Protein AF-A0A966NMR3-F1 (afdb_monomer)

Structure (mmCIF, N/CA/C/O backbone):
data_AF-A0A966NMR3-F1
#
_entry.id   AF-A0A966NMR3-F1
#
loop_
_atom_site.group_PDB
_atom_site.id
_atom_site.type_symbol
_atom_site.label_atom_id
_atom_site.label_alt_id
_atom_site.label_comp_id
_atom_site.label_asym_id
_atom_site.label_entity_id
_atom_site.label_seq_id
_atom_site.pdbx_PDB_ins_code
_atom_site.Cartn_x
_atom_site.Cartn_y
_atom_site.Cartn_z
_atom_site.occupancy
_atom_site.B_iso_or_equiv
_atom_site.auth_seq_id
_atom_site.auth_comp_id
_atom_site.auth_asym_id
_atom_site.auth_atom_id
_atom_site.pdbx_PDB_model_num
ATOM 1 N N . MET A 1 1 ? 8.867 18.885 6.274 1.00 71.88 1 MET A N 1
ATOM 2 C CA . MET A 1 1 ? 8.185 18.394 5.058 1.00 71.88 1 MET A CA 1
ATOM 3 C C . MET A 1 1 ? 6.773 18.935 5.062 1.00 71.88 1 MET A C 1
ATOM 5 O O . MET A 1 1 ? 6.114 18.837 6.090 1.00 71.88 1 MET A O 1
ATOM 9 N N . GLN A 1 2 ? 6.338 19.541 3.961 1.00 86.50 2 GLN A N 1
ATOM 10 C CA . GLN A 1 2 ? 4.947 19.950 3.783 1.00 86.50 2 GLN A CA 1
ATOM 11 C C . GLN A 1 2 ? 4.188 18.772 3.166 1.00 86.50 2 GLN A C 1
ATOM 13 O O . GLN A 1 2 ? 4.630 18.236 2.155 1.00 86.50 2 GLN A O 1
ATOM 18 N N . LEU A 1 3 ? 3.098 18.344 3.803 1.00 93.31 3 LEU A N 1
ATOM 19 C CA . LEU A 1 3 ? 2.233 17.286 3.284 1.00 93.31 3 LEU A CA 1
ATOM 20 C C . LEU A 1 3 ? 1.139 17.9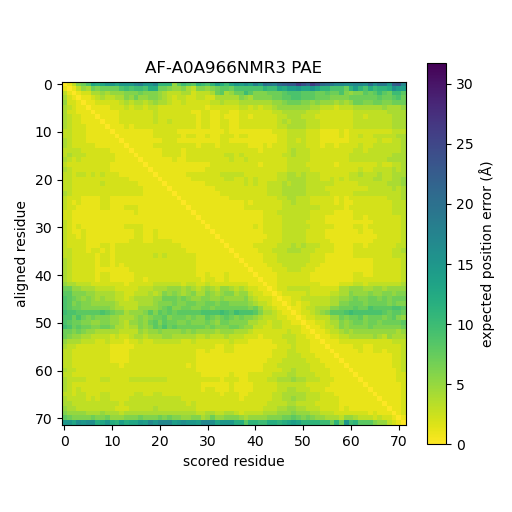19 2.434 1.00 93.31 3 LEU A C 1
ATOM 22 O O . LEU A 1 3 ? 0.507 18.887 2.864 1.00 93.31 3 LEU A O 1
ATOM 26 N N . THR A 1 4 ? 0.916 17.374 1.247 1.00 93.81 4 THR A N 1
ATOM 27 C CA . THR A 1 4 ? -0.140 17.827 0.343 1.00 93.81 4 THR A CA 1
ATOM 28 C C . THR A 1 4 ? -1.216 16.751 0.225 1.00 93.81 4 THR A C 1
ATOM 30 O O . THR A 1 4 ? -0.890 15.576 0.071 1.00 93.81 4 THR A O 1
ATOM 33 N N . PRO A 1 5 ? -2.511 17.097 0.309 1.00 93.62 5 PRO A N 1
ATOM 34 C CA . PRO A 1 5 ? -3.565 16.131 0.027 1.00 93.62 5 PRO A CA 1
ATOM 35 C C . PRO A 1 5 ? -3.423 15.563 -1.390 1.00 93.62 5 PRO A C 1
ATOM 37 O O . PRO A 1 5 ? -3.233 16.317 -2.346 1.00 93.62 5 PRO A O 1
ATOM 40 N N . VAL A 1 6 ? -3.525 14.241 -1.512 1.00 96.56 6 VAL A N 1
ATOM 41 C CA . VAL A 1 6 ? -3.584 13.517 -2.789 1.00 96.56 6 VAL A CA 1
ATOM 42 C C . VAL A 1 6 ? -5.015 13.016 -2.971 1.00 96.56 6 VAL A C 1
ATOM 44 O O . VAL A 1 6 ? -5.698 12.741 -1.991 1.00 96.56 6 VAL A O 1
ATOM 47 N N . ASN A 1 7 ? -5.504 12.902 -4.205 1.00 97.62 7 ASN A N 1
ATOM 48 C CA . ASN A 1 7 ? -6.796 12.262 -4.432 1.00 97.62 7 ASN A CA 1
ATOM 49 C C . ASN A 1 7 ? -6.683 10.757 -4.128 1.00 97.62 7 ASN A C 1
ATOM 51 O O . ASN A 1 7 ? -5.932 10.049 -4.793 1.00 97.62 7 ASN A O 1
ATOM 55 N N . VAL A 1 8 ? -7.437 10.260 -3.146 1.00 97.44 8 VAL A N 1
ATOM 56 C CA . VAL A 1 8 ? -7.372 8.858 -2.703 1.00 97.44 8 VAL A CA 1
ATOM 57 C C . VAL A 1 8 ? -7.728 7.841 -3.798 1.00 97.44 8 VAL A C 1
ATOM 59 O O . VAL A 1 8 ? -7.287 6.691 -3.740 1.00 97.44 8 VAL A O 1
ATOM 62 N N . ASP A 1 9 ? -8.497 8.248 -4.808 1.00 97.31 9 ASP A N 1
ATOM 63 C CA . ASP A 1 9 ? -8.896 7.383 -5.923 1.00 97.31 9 ASP A CA 1
ATOM 64 C C . ASP A 1 9 ? -7.876 7.345 -7.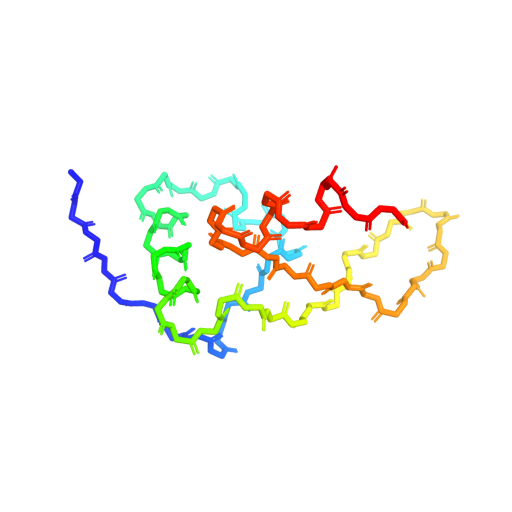063 1.00 97.31 9 ASP A C 1
A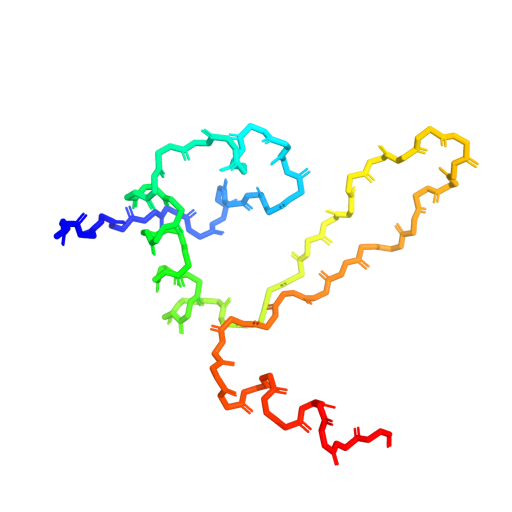TOM 66 O O . ASP A 1 9 ? -7.942 6.450 -7.902 1.00 97.31 9 ASP A O 1
ATOM 70 N N . SER A 1 10 ? -6.903 8.262 -7.078 1.00 97.12 10 SER A N 1
ATOM 71 C CA . SER A 1 10 ? -5.794 8.240 -8.041 1.00 97.12 10 SER A CA 1
ATOM 72 C C . SER A 1 10 ? -4.545 7.529 -7.516 1.00 97.12 10 SER A C 1
ATOM 74 O O . SER A 1 10 ? -3.541 7.487 -8.218 1.00 97.12 10 SER A O 1
ATOM 76 N N . ILE A 1 11 ? -4.557 7.043 -6.272 1.00 98.19 11 ILE A N 1
ATOM 77 C CA . ILE A 1 11 ? -3.407 6.357 -5.675 1.00 98.19 11 ILE A CA 1
ATOM 78 C C . ILE A 1 11 ? -3.308 4.947 -6.256 1.00 98.19 11 ILE A C 1
ATOM 80 O O . ILE A 1 11 ? -4.266 4.178 -6.171 1.00 98.19 11 ILE A O 1
ATOM 84 N N . ASP A 1 12 ? -2.122 4.591 -6.744 1.00 97.44 12 ASP A N 1
ATOM 85 C CA . ASP A 1 12 ? -1.750 3.225 -7.098 1.00 97.44 12 ASP A CA 1
ATOM 86 C C . ASP A 1 12 ? -0.434 2.854 -6.398 1.00 97.44 12 ASP A C 1
ATOM 88 O O . ASP A 1 12 ? 0.633 3.358 -6.739 1.00 97.44 12 ASP A O 1
ATOM 92 N N . LEU A 1 13 ? -0.511 1.994 -5.376 1.00 97.75 13 LEU A N 1
ATOM 93 C CA . LEU A 1 13 ? 0.672 1.519 -4.646 1.00 97.75 13 LEU A CA 1
ATOM 94 C C . LEU A 1 13 ? 1.435 0.413 -5.392 1.00 97.75 13 LEU A C 1
ATOM 96 O O . LEU A 1 13 ? 2.523 0.023 -4.960 1.00 97.75 13 LEU A O 1
ATOM 100 N N . SER A 1 14 ? 0.877 -0.092 -6.492 1.00 96.44 14 SER A N 1
ATOM 101 C CA . SER A 1 14 ? 1.505 -1.099 -7.346 1.00 96.44 14 SER A CA 1
ATOM 102 C C . SER A 1 14 ? 2.270 -0.498 -8.520 1.00 96.44 14 SER A C 1
ATOM 104 O O . SER A 1 14 ? 2.956 -1.238 -9.220 1.00 96.44 14 SER A O 1
ATOM 106 N N . ASP A 1 15 ? 2.193 0.818 -8.722 1.00 96.12 15 ASP A N 1
ATOM 107 C CA . ASP A 1 15 ? 2.994 1.527 -9.715 1.00 96.12 15 ASP A CA 1
ATOM 108 C C . ASP A 1 15 ? 4.468 1.613 -9.259 1.00 96.12 15 ASP A C 1
ATOM 110 O O . ASP A 1 15 ? 4.758 2.189 -8.204 1.00 96.12 15 ASP A O 1
ATOM 114 N N . PRO A 1 16 ? 5.440 1.073 -10.018 1.00 94.81 16 PRO A N 1
ATOM 115 C CA . PRO A 1 16 ? 6.860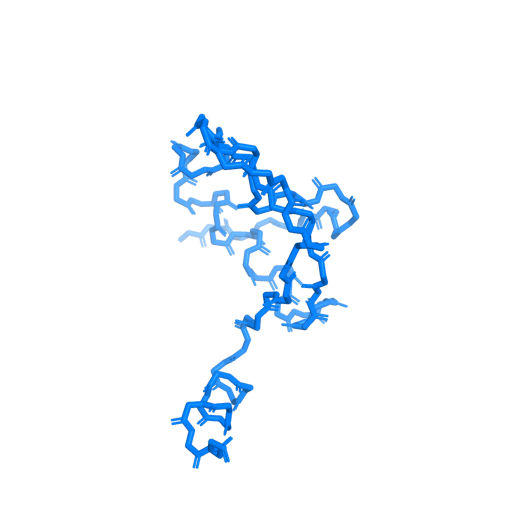 1.238 -9.711 1.00 94.81 16 PRO A CA 1
ATOM 116 C C . PRO A 1 16 ? 7.312 2.700 -9.636 1.00 94.81 16 PRO A C 1
ATOM 118 O O . PRO A 1 16 ? 8.174 3.023 -8.814 1.00 94.81 16 PRO A O 1
ATOM 121 N N . GLU A 1 17 ? 6.724 3.587 -10.446 1.00 96.50 17 GLU A N 1
ATOM 122 C CA . GLU A 1 17 ? 7.092 5.007 -10.486 1.00 96.50 17 GLU A CA 1
ATOM 123 C C . GLU A 1 17 ? 6.760 5.714 -9.165 1.00 96.50 17 GLU A C 1
ATOM 125 O O . GLU A 1 17 ? 7.503 6.588 -8.708 1.00 96.50 17 GLU A O 1
ATOM 130 N N . PHE A 1 18 ? 5.707 5.270 -8.467 1.00 97.06 18 PHE A N 1
ATOM 131 C CA . PHE A 1 18 ? 5.388 5.754 -7.123 1.00 97.06 18 PHE A CA 1
ATOM 132 C C . PHE A 1 18 ? 6.546 5.519 -6.143 1.00 97.06 18 PHE A C 1
ATOM 134 O O . PHE A 1 18 ? 6.850 6.379 -5.312 1.00 97.06 18 PHE A O 1
ATOM 141 N N . TRP A 1 19 ? 7.222 4.372 -6.232 1.00 96.75 19 TRP A N 1
ATOM 142 C CA . TRP A 1 19 ? 8.258 3.989 -5.272 1.00 96.75 19 TRP A CA 1
ATOM 143 C C . TRP A 1 19 ? 9.589 4.715 -5.479 1.00 96.75 19 TRP A C 1
ATOM 145 O O . TRP A 1 19 ? 10.333 4.897 -4.510 1.00 96.75 19 TRP A O 1
ATOM 155 N N . VAL A 1 20 ? 9.861 5.186 -6.697 1.00 97.62 20 VAL A N 1
ATOM 156 C CA . VAL A 1 20 ? 11.023 6.035 -7.014 1.00 97.62 20 VAL A CA 1
ATOM 157 C C . VAL A 1 20 ? 10.726 7.534 -6.886 1.00 97.62 20 VAL A C 1
ATOM 159 O O . VAL A 1 20 ? 11.648 8.350 -6.927 1.00 97.62 20 VAL A O 1
ATOM 162 N N . ALA A 1 21 ? 9.464 7.909 -6.666 1.00 96.94 21 ALA A N 1
ATOM 163 C CA . ALA A 1 21 ? 9.054 9.293 -6.478 1.00 96.94 21 ALA A CA 1
ATOM 164 C C . ALA A 1 21 ? 9.685 9.947 -5.223 1.00 96.94 21 ALA A C 1
ATOM 166 O O . ALA A 1 21 ? 10.061 9.259 -4.254 1.00 96.94 21 ALA A O 1
ATOM 167 N N . PRO A 1 22 ? 9.749 11.299 -5.184 1.00 96.75 22 PRO A N 1
ATOM 168 C CA . PRO A 1 22 ? 10.230 12.046 -4.026 1.00 96.75 22 PRO A CA 1
ATOM 169 C C . PRO A 1 22 ? 9.553 11.616 -2.725 1.00 96.75 22 PRO A C 1
ATOM 171 O O . PRO A 1 22 ? 8.362 11.290 -2.688 1.00 96.75 22 PRO A O 1
ATOM 174 N N . ARG A 1 23 ? 10.313 11.641 -1.626 1.00 96.44 23 ARG A N 1
ATOM 175 C CA . ARG A 1 23 ? 9.825 11.192 -0.318 1.00 96.44 23 ARG A CA 1
ATOM 176 C C . ARG A 1 23 ? 8.568 11.952 0.102 1.00 96.44 23 ARG A C 1
ATOM 178 O O . ARG A 1 23 ? 7.640 11.340 0.611 1.00 96.44 23 ARG A O 1
ATOM 185 N N . GLU A 1 24 ? 8.511 13.251 -0.159 1.00 97.00 24 GLU A N 1
ATOM 186 C CA . GLU A 1 24 ? 7.380 14.122 0.158 1.00 97.00 24 GLU A CA 1
ATOM 187 C C . GLU A 1 24 ? 6.080 13.645 -0.501 1.00 97.00 24 GLU A C 1
ATOM 189 O O . GLU A 1 24 ? 5.023 13.684 0.131 1.00 97.00 24 GLU A O 1
ATOM 194 N N . HIS A 1 25 ? 6.151 13.150 -1.741 1.00 96.88 25 HIS A N 1
ATOM 195 C CA . HIS A 1 25 ? 4.996 12.604 -2.452 1.00 96.88 25 HIS A CA 1
ATOM 196 C C . HIS A 1 25 ? 4.524 11.287 -1.822 1.00 96.88 25 HIS A C 1
ATOM 198 O O . HIS A 1 25 ? 3.330 11.108 -1.566 1.00 96.88 25 HIS A O 1
ATOM 204 N N . ARG A 1 26 ? 5.463 10.392 -1.492 1.00 97.88 26 ARG A N 1
ATOM 205 C CA . ARG A 1 26 ? 5.153 9.121 -0.822 1.00 97.88 26 ARG A CA 1
ATOM 206 C C . ARG A 1 26 ? 4.547 9.347 0.566 1.00 97.88 26 ARG A C 1
ATOM 208 O O . ARG A 1 26 ? 3.515 8.764 0.887 1.00 97.88 26 ARG A O 1
ATOM 215 N N . GLU A 1 27 ? 5.117 10.250 1.361 1.00 98.12 27 GLU A N 1
ATOM 216 C CA . GLU A 1 27 ? 4.590 10.618 2.685 1.00 98.12 27 GLU A CA 1
ATOM 217 C C . GLU A 1 27 ? 3.191 11.247 2.595 1.00 98.12 27 GLU A C 1
ATOM 219 O O . GLU A 1 27 ? 2.309 10.902 3.381 1.00 98.12 27 GLU A O 1
ATOM 224 N N . SER A 1 28 ? 2.959 12.120 1.612 1.00 98.25 28 SER A N 1
ATOM 225 C CA . SER A 1 28 ? 1.651 12.741 1.346 1.00 98.25 28 SER A CA 1
ATOM 226 C C . SER A 1 28 ? 0.583 11.717 0.942 1.00 98.25 28 SER A C 1
ATOM 228 O O . SER A 1 28 ? -0.559 11.768 1.407 1.00 98.25 28 SER A O 1
ATOM 230 N N . THR A 1 29 ? 0.976 10.727 0.141 1.00 98.38 29 THR A N 1
ATOM 231 C CA . THR A 1 29 ? 0.128 9.598 -0.258 1.00 98.38 29 THR A CA 1
ATOM 232 C C . THR A 1 29 ? -0.261 8.750 0.952 1.00 98.38 29 THR A C 1
ATOM 234 O O . THR A 1 29 ? -1.446 8.543 1.209 1.00 98.38 29 THR A O 1
ATOM 237 N N . PHE A 1 30 ? 0.710 8.328 1.770 1.00 98.31 30 PHE A N 1
ATOM 238 C CA . PHE A 1 30 ? 0.420 7.557 2.983 1.00 98.31 30 PHE A CA 1
ATOM 239 C C . PHE A 1 30 ? -0.353 8.363 4.035 1.00 98.31 30 PHE A C 1
ATOM 241 O O . PHE A 1 30 ? -1.165 7.796 4.767 1.00 98.31 30 PHE A O 1
ATOM 248 N N . TRP A 1 31 ? -0.133 9.677 4.119 1.00 98.19 31 TRP A N 1
ATOM 249 C CA . TRP A 1 31 ? -0.933 10.562 4.966 1.00 98.19 31 TRP A CA 1
ATOM 250 C C . TRP A 1 31 ? -2.400 10.596 4.527 1.00 98.19 31 TRP A C 1
ATOM 252 O O . TRP A 1 31 ? -3.284 10.458 5.373 1.00 98.19 31 TRP A O 1
ATOM 262 N N . THR A 1 32 ? -2.653 10.704 3.220 1.00 98.38 32 THR A N 1
ATOM 263 C CA . THR A 1 32 ? -4.003 10.657 2.640 1.00 98.38 32 THR A CA 1
ATOM 264 C C . THR A 1 32 ? -4.668 9.310 2.930 1.00 98.38 32 THR A C 1
ATOM 266 O O . THR A 1 32 ? -5.763 9.281 3.490 1.00 98.38 32 THR A O 1
ATOM 269 N N . LEU A 1 33 ? -3.985 8.191 2.646 1.00 98.50 33 LEU A N 1
ATOM 270 C CA . LEU A 1 33 ? -4.517 6.844 2.888 1.00 98.50 33 LEU A CA 1
ATOM 271 C C . LEU A 1 33 ? -4.933 6.649 4.346 1.00 98.50 33 LEU A C 1
ATOM 273 O O . LEU A 1 33 ? -6.076 6.291 4.604 1.00 98.50 33 LEU A O 1
ATOM 277 N N . ARG A 1 34 ? -4.070 6.983 5.314 1.00 98.25 34 ARG A N 1
ATOM 278 C CA . ARG A 1 34 ? -4.392 6.838 6.747 1.00 98.25 34 ARG A CA 1
ATOM 279 C C . ARG A 1 34 ? -5.650 7.591 7.183 1.00 98.25 34 ARG A C 1
ATOM 281 O O . AR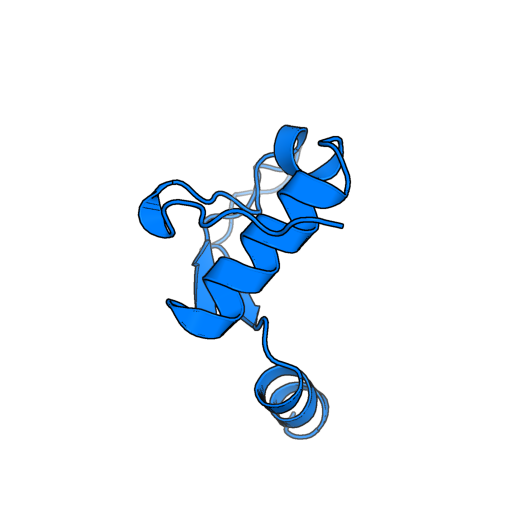G A 1 34 ? -6.263 7.202 8.179 1.00 98.25 34 ARG A O 1
ATOM 288 N N . ARG A 1 35 ? -5.993 8.681 6.495 1.00 97.56 35 ARG A N 1
ATOM 289 C CA . ARG A 1 35 ? -7.100 9.572 6.855 1.00 97.56 35 ARG A CA 1
ATOM 290 C C . ARG A 1 35 ? -8.395 9.245 6.117 1.00 97.56 35 ARG A C 1
ATOM 292 O O . ARG A 1 35 ? -9.455 9.352 6.720 1.00 97.56 35 ARG A O 1
ATOM 299 N N . GLU A 1 36 ? -8.305 8.860 4.849 1.00 98.25 36 GLU A N 1
ATOM 300 C CA . GLU A 1 36 ? -9.467 8.734 3.957 1.00 98.25 36 GLU A CA 1
ATOM 301 C C . GLU A 1 36 ? -9.791 7.278 3.596 1.00 98.25 36 GLU A C 1
ATOM 303 O O . GLU A 1 36 ? -10.960 6.928 3.471 1.00 98.25 36 GLU A O 1
ATOM 308 N N . ALA A 1 37 ? -8.782 6.410 3.483 1.00 98.19 37 ALA A N 1
ATOM 309 C CA . ALA A 1 37 ? -8.951 4.995 3.146 1.00 98.19 37 ALA A CA 1
ATOM 310 C C . ALA A 1 37 ? -7.852 4.139 3.812 1.00 98.19 37 ALA A C 1
ATOM 312 O O . ALA A 1 37 ? -6.949 3.646 3.131 1.00 98.19 37 ALA A O 1
ATOM 313 N N . PRO A 1 38 ? -7.882 3.987 5.153 1.00 98.12 38 PRO A N 1
ATOM 314 C CA . PRO A 1 38 ? -6.767 3.412 5.913 1.00 98.12 38 PRO A CA 1
ATOM 315 C C . PRO A 1 38 ? -6.504 1.936 5.602 1.00 98.12 38 PRO A C 1
ATOM 317 O O . PRO A 1 38 ? -5.366 1.479 5.742 1.00 98.12 38 PRO A O 1
ATOM 320 N N . ILE A 1 39 ? -7.548 1.237 5.147 1.00 98.38 39 ILE A N 1
ATOM 321 C CA . ILE A 1 39 ? -7.525 -0.116 4.601 1.00 98.38 39 ILE A CA 1
ATOM 322 C C . ILE A 1 39 ? -8.115 -0.021 3.189 1.00 98.38 39 ILE A C 1
ATOM 324 O O . ILE A 1 39 ? -9.328 0.122 3.032 1.00 98.38 39 ILE A O 1
ATOM 328 N N . LYS A 1 40 ? -7.265 -0.054 2.159 1.00 98.38 40 LYS A N 1
ATOM 329 C CA . LYS A 1 40 ? -7.681 0.066 0.749 1.00 98.38 40 LYS A CA 1
ATOM 330 C C . LYS A 1 40 ? -7.139 -1.105 -0.058 1.00 98.38 40 LYS A C 1
ATOM 332 O O . LYS A 1 40 ? -6.010 -1.539 0.152 1.00 98.38 40 LYS A O 1
ATOM 337 N N . PHE A 1 41 ? -7.961 -1.622 -0.960 1.00 98.25 41 PHE A N 1
ATOM 338 C CA . PHE A 1 41 ? -7.574 -2.684 -1.876 1.00 98.25 41 PHE A CA 1
ATOM 339 C C . PHE A 1 41 ? -6.882 -2.113 -3.119 1.00 98.25 41 PHE A C 1
ATOM 341 O O . PHE A 1 41 ? -7.340 -1.114 -3.677 1.00 98.25 41 PHE A O 1
ATOM 348 N N . PHE A 1 42 ? -5.826 -2.784 -3.570 1.00 97.81 42 PHE A N 1
ATOM 349 C CA . PHE A 1 42 ? -5.066 -2.470 -4.775 1.00 97.81 42 PHE A CA 1
ATOM 350 C C . PHE A 1 42 ? -4.886 -3.734 -5.614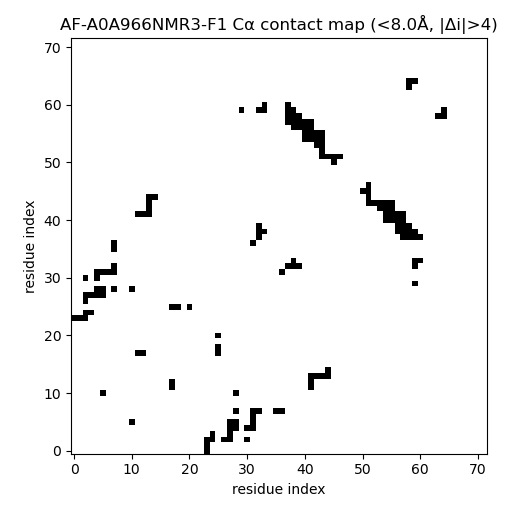 1.00 97.81 42 PHE A C 1
ATOM 352 O O . PHE A 1 42 ? -4.706 -4.830 -5.083 1.00 97.81 42 PHE A O 1
ATOM 359 N N . LYS A 1 43 ? -4.900 -3.578 -6.940 1.00 95.88 43 LYS A N 1
ATOM 360 C CA . LYS A 1 43 ? -4.444 -4.640 -7.845 1.00 95.88 43 LYS A CA 1
ATOM 361 C C . LYS A 1 43 ? -2.936 -4.784 -7.697 1.00 95.88 43 LYS A C 1
ATOM 363 O O . LYS A 1 43 ? -2.262 -3.780 -7.521 1.00 95.88 43 LYS A O 1
ATOM 368 N N . GLU A 1 44 ? -2.405 -5.995 -7.770 1.00 94.56 44 GLU A N 1
ATOM 369 C CA . GLU A 1 44 ? -0.956 -6.220 -7.746 1.00 94.56 44 GLU A CA 1
ATOM 370 C C . GLU A 1 44 ? -0.282 -5.840 -9.072 1.00 94.56 44 GLU A C 1
ATOM 372 O O . GLU A 1 44 ? -0.911 -5.852 -10.133 1.00 94.56 44 GLU A O 1
ATOM 377 N N . MET A 1 45 ? 1.010 -5.510 -9.009 1.00 92.38 45 MET A N 1
ATOM 378 C CA . MET A 1 45 ? 1.831 -5.324 -10.204 1.00 92.38 45 MET A CA 1
ATOM 379 C C . MET A 1 45 ? 2.073 -6.684 -10.879 1.00 92.38 45 MET A C 1
ATOM 381 O O . MET A 1 45 ? 2.425 -7.640 -10.184 1.00 92.38 45 MET A O 1
ATOM 385 N N . PRO A 1 46 ? 1.963 -6.793 -12.216 1.00 90.50 46 PRO A N 1
ATOM 386 C CA . PRO A 1 46 ? 2.295 -8.027 -12.914 1.00 90.50 46 PRO A CA 1
ATOM 387 C C . PRO A 1 46 ? 3.780 -8.370 -12.740 1.00 90.50 46 PRO A C 1
ATOM 389 O O . PRO A 1 46 ? 4.662 -7.560 -13.030 1.00 90.50 46 PRO A O 1
ATOM 392 N N . LEU A 1 47 ? 4.056 -9.598 -12.303 1.00 89.25 47 LEU A N 1
ATOM 393 C CA . LEU A 1 47 ? 5.409 -10.137 -12.192 1.00 89.25 47 LEU A CA 1
ATOM 394 C C . LEU A 1 47 ? 5.683 -11.106 -13.343 1.00 89.25 47 LEU A C 1
ATOM 396 O O . LEU A 1 47 ? 4.862 -11.960 -13.676 1.00 89.25 47 LEU A O 1
ATOM 400 N N . VAL A 1 48 ? 6.864 -10.990 -13.953 1.00 92.50 48 VAL A N 1
ATOM 401 C CA . VAL A 1 48 ? 7.280 -11.885 -15.041 1.00 92.50 48 VAL A CA 1
ATOM 402 C C . VAL A 1 48 ? 7.273 -13.329 -14.535 1.00 92.50 48 VAL A C 1
ATOM 404 O O . VAL A 1 48 ? 7.859 -13.626 -13.498 1.00 92.50 48 VAL A O 1
ATOM 407 N N . ASN A 1 49 ? 6.637 -14.223 -15.295 1.00 93.56 49 ASN A N 1
ATOM 408 C CA . ASN A 1 49 ? 6.455 -15.649 -14.987 1.00 93.56 49 ASN A CA 1
ATOM 409 C C . ASN A 1 49 ? 5.495 -15.979 -13.829 1.00 93.56 49 ASN A C 1
ATOM 411 O O . ASN A 1 49 ? 5.420 -17.145 -13.443 1.00 93.56 49 ASN A O 1
ATOM 415 N N . PHE A 1 50 ? 4.729 -15.014 -13.313 1.00 92.50 50 PHE A N 1
ATOM 416 C CA . PHE A 1 50 ? 3.681 -15.269 -12.321 1.00 92.50 50 PHE A CA 1
ATOM 417 C C . PHE A 1 50 ? 2.314 -14.819 -12.853 1.00 92.50 50 PHE A C 1
ATOM 419 O O . PHE A 1 50 ? 2.211 -13.740 -13.440 1.00 92.50 50 PHE A O 1
ATOM 426 N N . PRO A 1 51 ? 1.249 -15.625 -12.683 1.00 92.50 51 PRO A N 1
ATOM 427 C CA . PRO A 1 51 ? -0.098 -15.155 -12.972 1.00 92.50 51 PRO A CA 1
ATOM 428 C C . PRO A 1 51 ? -0.480 -14.048 -11.977 1.00 92.50 51 PRO A C 1
ATOM 430 O O . PRO A 1 51 ? -0.133 -14.170 -10.800 1.00 92.50 51 PRO A O 1
ATOM 433 N N . PRO A 1 52 ? -1.211 -13.003 -12.407 1.00 90.69 52 PRO A N 1
ATOM 434 C CA . PRO A 1 52 ? -1.720 -12.007 -11.481 1.00 90.69 52 PRO A CA 1
ATOM 435 C C . PRO A 1 52 ? -2.734 -12.658 -10.534 1.00 90.69 52 PRO A C 1
ATOM 437 O O . PRO A 1 52 ? -3.713 -13.276 -10.961 1.00 90.69 52 PRO A O 1
ATOM 440 N N . GLY A 1 53 ? -2.479 -12.521 -9.243 1.00 93.06 53 GLY A N 1
ATOM 441 C CA . GLY A 1 53 ? -3.403 -12.790 -8.165 1.00 93.06 53 GLY A CA 1
ATOM 442 C C . GLY A 1 53 ? -4.528 -11.755 -8.085 1.00 93.06 53 GLY A C 1
ATOM 443 O O . GLY A 1 53 ? -4.655 -10.855 -8.922 1.00 93.06 53 GLY A O 1
ATOM 444 N N . PRO A 1 54 ? -5.391 -11.876 -7.065 1.00 95.25 54 PRO A N 1
ATOM 445 C CA . PRO A 1 54 ? -6.511 -10.965 -6.894 1.00 95.25 54 PRO A CA 1
ATOM 446 C C . PRO A 1 54 ? -6.059 -9.540 -6.549 1.00 95.25 54 PRO A C 1
ATOM 448 O O . PRO A 1 54 ? -6.846 -8.628 -6.750 1.00 95.25 54 PRO A O 1
ATOM 451 N N . GLY A 1 55 ? -4.829 -9.321 -6.069 1.00 96.56 55 GLY A N 1
ATOM 452 C CA . GLY A 1 55 ? -4.375 -8.058 -5.487 1.00 96.56 55 GLY A CA 1
ATOM 453 C C . GLY A 1 55 ? -4.190 -8.157 -3.972 1.00 96.56 55 GLY A C 1
ATOM 454 O O . GLY A 1 55 ? -4.087 -9.251 -3.417 1.00 96.56 55 GLY A O 1
ATOM 455 N N . TYR A 1 56 ? -4.141 -7.014 -3.290 1.00 97.44 56 TYR A N 1
ATOM 456 C CA . TYR A 1 56 ? -3.863 -6.946 -1.853 1.00 97.44 56 TYR A CA 1
ATOM 457 C C . TYR A 1 56 ? -4.592 -5.794 -1.161 1.00 97.44 56 TYR A C 1
ATOM 459 O O . TYR A 1 56 ? -4.942 -4.785 -1.771 1.00 97.44 56 TYR A O 1
ATOM 467 N N . TYR A 1 57 ? -4.785 -5.931 0.150 1.00 98.00 57 TYR A N 1
ATOM 468 C CA . TYR 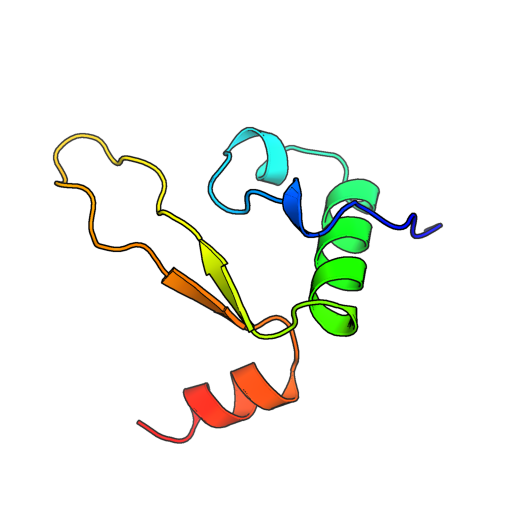A 1 57 ? -5.199 -4.830 1.016 1.00 98.00 57 TYR A CA 1
ATOM 469 C C . TYR A 1 57 ? -3.965 -4.149 1.609 1.00 98.00 57 TYR A C 1
ATOM 471 O O . TYR A 1 57 ? -3.132 -4.805 2.231 1.00 98.00 57 TYR A O 1
ATOM 479 N N . ALA A 1 58 ? -3.858 -2.831 1.450 1.00 98.25 58 ALA A N 1
ATOM 480 C CA . ALA A 1 58 ? -2.854 -2.031 2.135 1.00 98.25 58 ALA A CA 1
ATOM 481 C C . ALA A 1 58 ? -3.417 -1.521 3.464 1.00 98.25 58 ALA A C 1
ATOM 483 O O . ALA A 1 58 ? -4.389 -0.764 3.484 1.00 98.25 58 ALA A O 1
ATOM 484 N N . LEU A 1 59 ? -2.783 -1.921 4.564 1.00 98.50 59 LEU A N 1
ATOM 485 C CA . LEU A 1 59 ? -3.065 -1.425 5.908 1.00 98.50 59 LEU A CA 1
ATOM 486 C C . LEU A 1 59 ? -2.059 -0.320 6.212 1.00 98.50 59 LEU A C 1
ATOM 488 O O . LEU A 1 59 ? -0.854 -0.564 6.240 1.00 98.50 59 LEU A O 1
ATOM 492 N N . THR A 1 60 ? -2.539 0.905 6.408 1.00 98.31 60 THR A N 1
ATOM 493 C CA . THR A 1 60 ? -1.653 2.081 6.501 1.00 98.31 60 THR A CA 1
ATOM 494 C C . THR A 1 60 ? -1.580 2.698 7.889 1.00 98.31 60 THR A C 1
ATOM 496 O O . THR A 1 60 ? -0.704 3.532 8.144 1.00 98.31 60 THR A O 1
ATOM 499 N N . LYS A 1 61 ? -2.460 2.290 8.808 1.00 98.50 61 LYS A N 1
ATOM 500 C CA . LYS A 1 61 ? -2.390 2.689 10.212 1.00 98.50 61 LYS A CA 1
ATOM 501 C C . LYS A 1 61 ? -1.612 1.674 11.035 1.00 98.50 61 LYS A C 1
ATOM 503 O O . LYS A 1 61 ? -1.704 0.468 10.834 1.00 98.50 61 LYS A O 1
ATOM 508 N N . HIS A 1 62 ? -0.898 2.191 12.028 1.00 98.31 62 HIS A N 1
ATOM 509 C CA . HIS A 1 62 ? -0.149 1.365 12.968 1.00 98.31 62 HIS A CA 1
ATOM 510 C C . HIS A 1 62 ? -1.049 0.370 13.722 1.00 98.31 62 HIS A C 1
ATOM 512 O O . HIS A 1 62 ? -0.646 -0.772 13.906 1.00 98.31 62 HIS A O 1
ATOM 518 N N . GLU A 1 63 ? -2.252 0.780 14.144 1.00 98.12 63 GLU A N 1
ATOM 519 C CA . GLU A 1 63 ? -3.194 -0.084 14.878 1.00 98.12 63 GLU A CA 1
ATOM 520 C C . GLU A 1 63 ? -3.617 -1.321 14.071 1.00 98.12 63 GLU A C 1
ATOM 522 O O . GLU A 1 63 ? -3.547 -2.435 14.589 1.00 98.12 63 GLU A O 1
ATOM 527 N N . ASP A 1 64 ? -3.940 -1.142 12.786 1.00 98.19 64 ASP A N 1
ATOM 528 C CA . ASP A 1 64 ? -4.355 -2.227 11.892 1.00 98.19 64 ASP A CA 1
ATOM 529 C C . ASP A 1 64 ? -3.193 -3.192 11.621 1.00 98.19 64 ASP A C 1
ATOM 531 O O . ASP A 1 64 ? -3.345 -4.411 11.714 1.00 98.19 64 ASP A O 1
ATOM 535 N N . ILE A 1 65 ? -1.999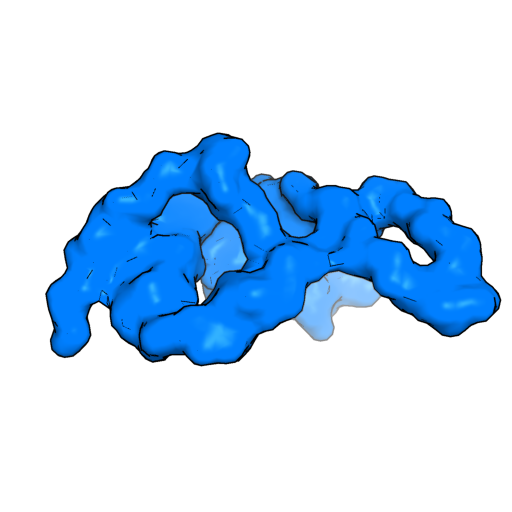 -2.649 11.349 1.00 98.06 65 ILE A N 1
ATOM 536 C CA . ILE A 1 65 ? -0.780 -3.447 11.153 1.00 98.06 65 ILE A CA 1
ATOM 537 C C . ILE A 1 65 ? -0.478 -4.259 12.415 1.00 98.06 65 ILE A C 1
ATOM 539 O O . ILE A 1 65 ? -0.208 -5.459 12.338 1.00 98.06 65 ILE A O 1
ATOM 543 N N . TRP A 1 66 ? -0.530 -3.616 13.585 1.00 98.00 66 TRP A N 1
ATOM 544 C CA . TRP A 1 66 ? -0.274 -4.260 14.870 1.00 98.00 66 TRP A CA 1
ATOM 545 C C . TRP A 1 66 ? -1.260 -5.399 15.141 1.00 98.00 66 TRP A C 1
ATOM 547 O O . TRP A 1 66 ? -0.822 -6.464 15.582 1.00 98.00 66 TRP A O 1
ATOM 557 N N . ALA A 1 67 ? -2.550 -5.184 14.853 1.00 97.31 67 ALA A N 1
ATOM 558 C CA . ALA A 1 67 ? -3.616 -6.158 15.056 1.00 97.31 67 ALA A CA 1
ATOM 559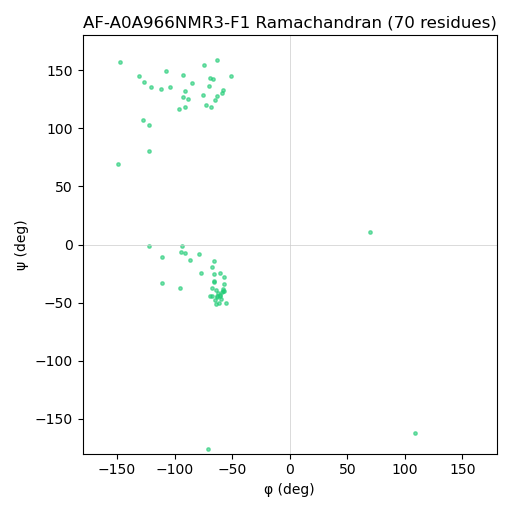 C C . ALA A 1 67 ? -3.458 -7.391 14.158 1.00 97.31 67 ALA A C 1
ATOM 561 O O . ALA A 1 67 ? -3.511 -8.510 14.669 1.00 97.31 67 ALA A O 1
ATOM 562 N N . VAL A 1 68 ? -3.206 -7.203 12.855 1.00 97.00 68 VAL A N 1
ATOM 563 C CA . VAL A 1 68 ? -3.009 -8.317 11.907 1.00 97.00 68 VAL A CA 1
ATOM 564 C C . VAL A 1 68 ? -1.717 -9.077 12.193 1.00 97.00 68 VAL A C 1
ATOM 566 O O . VAL A 1 68 ? -1.696 -10.300 12.145 1.00 97.00 68 VAL A O 1
ATOM 569 N N . SER A 1 69 ? -0.647 -8.383 12.585 1.00 97.06 69 SER A N 1
ATOM 570 C CA . SER A 1 69 ? 0.639 -9.029 12.897 1.00 97.06 69 SER A CA 1
ATOM 571 C C . SER A 1 69 ? 0.588 -9.939 14.133 1.00 97.06 69 SER A C 1
ATOM 573 O O . SER A 1 69 ? 1.536 -10.680 14.383 1.00 97.06 69 SER A O 1
ATOM 575 N N . ARG A 1 70 ? -0.467 -9.841 14.955 1.00 96.56 70 ARG A N 1
ATOM 576 C CA . ARG A 1 70 ? -0.599 -10.545 16.243 1.00 96.56 70 ARG A CA 1
ATOM 577 C C . ARG A 1 70 ? -1.835 -11.435 16.353 1.00 96.56 70 ARG A C 1
ATOM 579 O O . ARG A 1 70 ? -1.985 -12.091 17.378 1.00 96.56 70 ARG A O 1
ATOM 586 N N . ASN A 1 71 ? -2.682 -11.479 15.328 1.00 94.50 71 ASN A N 1
ATOM 587 C CA . ASN A 1 71 ? -3.832 -12.379 15.248 1.00 94.50 71 ASN A CA 1
ATOM 588 C C . ASN A 1 71 ? -3.716 -13.239 13.978 1.00 94.50 71 ASN A C 1
ATOM 590 O O . ASN A 1 71 ? -4.303 -12.865 12.962 1.00 94.50 71 ASN A O 1
ATOM 594 N N . PRO A 1 72 ? -2.906 -14.316 14.015 1.00 81.31 72 PRO A N 1
ATOM 595 C CA . PRO A 1 72 ? -2.756 -15.245 12.896 1.00 81.31 72 PRO A CA 1
ATOM 596 C C . PRO A 1 72 ? -4.001 -16.110 12.663 1.00 81.31 72 PRO A C 1
ATOM 598 O O . PRO A 1 72 ? -4.719 -16.408 13.647 1.00 81.31 72 PRO A O 1
#

Foldseek 3Di:
DDADADDLVPDAPQDPVLVVDDPNSVVNNLVNCVVPPQWDWHFHHDDPPDDGDPGDIHHSDPVVVVVVVPPD

pLDDT: mean 95.83, std 4.15, range [71.88, 98.5]

Mean predicted aligned error: 2.97 Å

Secondary structure (DSSP, 8-state):
-------TTS--TT-HHHHHS-HHHHHHHHHHHHHH-SEEEEPPPPPTTS---S-EEEE-SHHHHHHHTT--

Nearest PDB structures (foldseek):
  8fkb-assembly1_A  TM=8.660E-01  e=2.573E-05  Mycobacterium marinum ATCC BAA-535
  6t0l-assembly1_A  TM=9.009E-01  e=5.346E-05  Mycobacterium tuberculosis H37Rv
  6t0g-assembly1_A  TM=9.012E-01  e=1.449E-04  Mycobacterium tuberculosis H37Rv
  2wm5-assembly1_A  TM=8.838E-01  e=2.159E-04  Mycobacterium tuberculosis H37Rv
  6bld-assembly1_A  TM=7.834E-01  e=1.091E-02  Mycobacterium marinum M

Radius of gyration: 13.54 Å; Cα contacts (8 Å, |Δi|>4): 79; chains: 1; bounding box: 20×36×31 Å

Sequence (72 aa):
MQLTPVNVDSIDLSDPEFWVAPREHRESTFWTLRREAPIKFFKEMPLVNFPPGPGYYALTKHEDIWAVSRNP

Solvent-accessible surface area (backbone atoms only — not comparable to full-atom values): 4540 Å² total; per-residue (Å²): 132,81,74,52,89,52,65,79,86,75,67,56,92,47,44,69,66,56,75,74,43,60,65,58,58,49,52,13,45,50,53,34,31,46,73,77,43,33,71,37,78,44,63,61,59,82,48,91,98,50,83,78,71,93,43,48,74,48,64,60,39,69,68,59,46,54,50,56,76,71,58,131